Protein AF-A0A2G4T4Q0-F1 (afdb_monomer)

Structure (mmCIF, N/CA/C/O backbone):
data_AF-A0A2G4T4Q0-F1
#
_entry.id   AF-A0A2G4T4Q0-F1
#
loop_
_atom_site.group_PDB
_atom_site.id
_atom_site.type_symbol
_atom_site.label_atom_id
_atom_site.label_alt_id
_atom_site.label_comp_id
_atom_site.label_asym_id
_atom_site.label_entity_id
_atom_site.label_seq_id
_atom_site.pdbx_PDB_ins_code
_atom_site.Cartn_x
_atom_site.Cartn_y
_atom_site.Cartn_z
_atom_site.occupancy
_atom_site.B_iso_or_equiv
_atom_site.auth_seq_id
_atom_site.auth_comp_id
_atom_site.auth_asym_id
_atom_site.auth_atom_id
_atom_site.pdbx_PDB_model_num
ATOM 1 N N . MET A 1 1 ? 2.157 -15.792 12.900 1.00 54.94 1 MET A N 1
ATOM 2 C CA . MET A 1 1 ? 2.924 -14.547 12.703 1.00 54.94 1 MET A CA 1
ATOM 3 C C . MET A 1 1 ? 2.262 -13.519 13.591 1.00 54.94 1 MET A C 1
ATOM 5 O O . MET A 1 1 ? 1.052 -13.378 13.471 1.00 54.94 1 MET A O 1
ATOM 9 N N . ASP A 1 2 ? 2.994 -12.923 14.526 1.00 72.31 2 ASP A N 1
ATOM 10 C CA . ASP A 1 2 ? 2.446 -11.829 15.329 1.00 72.31 2 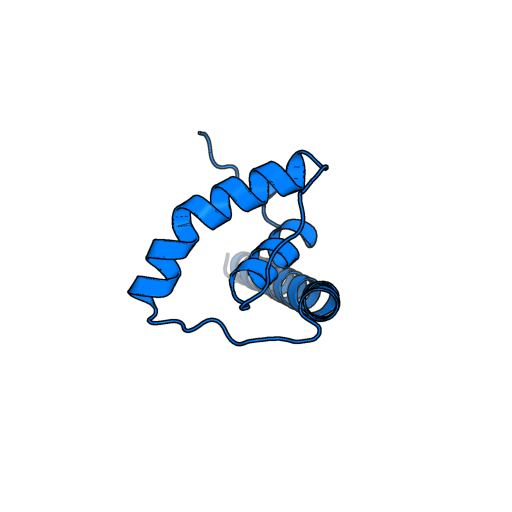ASP A CA 1
ATOM 11 C C . ASP A 1 2 ? 2.522 -10.555 14.480 1.00 72.31 2 ASP A C 1
ATOM 13 O O . ASP A 1 2 ? 3.587 -10.233 13.946 1.00 72.31 2 ASP A O 1
ATOM 17 N N . PHE A 1 3 ? 1.379 -9.926 14.215 1.00 75.56 3 PHE A N 1
A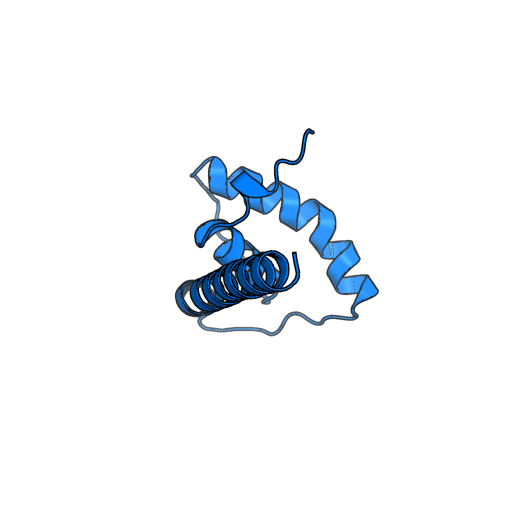TOM 18 C CA . PHE A 1 3 ? 1.299 -8.744 13.358 1.00 75.56 3 PHE A CA 1
ATOM 19 C C . PHE A 1 3 ? 1.365 -7.498 14.239 1.00 75.56 3 PHE A C 1
ATOM 21 O O . PHE A 1 3 ? 0.362 -7.107 14.835 1.00 75.56 3 PHE A O 1
ATOM 28 N N . ASP A 1 4 ? 2.535 -6.860 14.299 1.00 83.06 4 ASP A N 1
ATOM 29 C CA . ASP A 1 4 ? 2.678 -5.552 14.936 1.00 83.06 4 ASP A CA 1
ATOM 30 C C . ASP A 1 4 ? 2.459 -4.438 13.913 1.00 83.06 4 ASP A C 1
ATOM 32 O O . ASP A 1 4 ? 3.327 -4.131 13.097 1.00 83.06 4 ASP A O 1
ATOM 36 N N . ILE A 1 5 ? 1.295 -3.795 13.986 1.00 80.62 5 ILE A N 1
ATOM 37 C CA . ILE A 1 5 ? 0.921 -2.689 13.104 1.00 80.62 5 ILE A CA 1
ATOM 38 C C . ILE A 1 5 ? 1.922 -1.521 13.149 1.00 80.62 5 ILE A C 1
ATOM 40 O O . ILE A 1 5 ? 2.074 -0.824 12.145 1.00 80.62 5 ILE A O 1
ATOM 44 N N . GLN A 1 6 ? 2.636 -1.308 14.263 1.00 83.12 6 GLN A N 1
ATOM 45 C CA . GLN A 1 6 ? 3.604 -0.214 14.393 1.00 83.12 6 GLN A CA 1
ATOM 46 C C . GLN A 1 6 ? 4.775 -0.370 13.417 1.00 83.12 6 GLN A C 1
ATOM 48 O O . GLN A 1 6 ? 5.244 0.623 12.858 1.00 83.12 6 GLN A O 1
ATOM 53 N N . GLU A 1 7 ? 5.186 -1.606 13.116 1.00 86.38 7 GLU A N 1
ATOM 54 C CA . GLU A 1 7 ? 6.238 -1.874 12.129 1.00 86.38 7 GLU A CA 1
ATOM 55 C C . GLU A 1 7 ? 5.814 -1.513 10.694 1.00 86.38 7 GLU A C 1
ATOM 57 O O . GLU A 1 7 ? 6.665 -1.276 9.834 1.00 86.38 7 GLU A O 1
ATOM 62 N N . TYR A 1 8 ? 4.506 -1.420 10.426 1.00 86.38 8 TYR A N 1
ATOM 63 C CA . TYR A 1 8 ? 3.941 -1.168 9.097 1.00 86.38 8 TYR A CA 1
ATOM 64 C C . TYR A 1 8 ? 3.336 0.233 8.945 1.00 86.38 8 TYR A C 1
ATOM 66 O O . TYR A 1 8 ? 2.879 0.564 7.854 1.00 86.38 8 TYR A O 1
ATOM 74 N N . ILE A 1 9 ? 3.340 1.093 9.968 1.00 87.00 9 ILE A N 1
ATOM 75 C CA . ILE A 1 9 ? 2.904 2.497 9.845 1.00 87.00 9 ILE A CA 1
ATOM 76 C C . ILE A 1 9 ? 4.129 3.370 9.542 1.00 87.00 9 ILE A C 1
ATOM 78 O O . ILE A 1 9 ? 4.643 4.101 10.385 1.00 87.00 9 ILE A O 1
ATOM 82 N N . ASN A 1 10 ? 4.638 3.299 8.313 1.00 89.94 10 ASN A N 1
ATOM 83 C CA . ASN A 1 10 ? 5.737 4.152 7.866 1.00 89.94 10 ASN A CA 1
ATOM 84 C C . ASN A 1 10 ? 5.649 4.443 6.365 1.00 89.94 10 ASN A C 1
ATOM 86 O O . ASN A 1 10 ? 4.891 3.831 5.623 1.00 89.94 10 ASN A O 1
ATOM 90 N N . LYS A 1 11 ? 6.430 5.416 5.894 1.00 89.94 11 LYS A N 1
ATOM 91 C CA . LYS A 1 11 ? 6.369 5.848 4.490 1.00 89.94 11 LYS A CA 1
ATOM 92 C C . LYS A 1 11 ? 6.688 4.716 3.510 1.00 89.94 11 LYS A C 1
ATOM 94 O O . LYS A 1 11 ? 6.120 4.696 2.425 1.00 89.94 11 LYS A O 1
ATOM 99 N N . ASP A 1 12 ? 7.587 3.800 3.861 1.00 91.75 12 ASP A N 1
ATOM 100 C CA . ASP A 1 12 ? 8.038 2.754 2.943 1.00 91.75 12 ASP A CA 1
ATOM 101 C C . ASP A 1 12 ? 7.027 1.617 2.814 1.00 91.75 12 ASP A C 1
ATOM 103 O O . ASP A 1 12 ? 6.800 1.135 1.705 1.00 91.75 12 ASP A O 1
ATOM 107 N N . SER A 1 13 ? 6.339 1.250 3.895 1.00 91.81 13 SER A N 1
ATOM 108 C CA . SER A 1 13 ? 5.210 0.322 3.806 1.00 91.81 13 SER A CA 1
ATOM 109 C C . SER A 1 13 ? 4.072 0.910 2.963 1.00 91.81 13 SER A C 1
ATOM 111 O O . SER A 1 13 ? 3.565 0.231 2.073 1.00 91.81 13 SER A O 1
ATOM 113 N N . PHE A 1 14 ? 3.721 2.190 3.148 1.00 92.50 14 PHE A N 1
ATOM 114 C CA . PHE A 1 14 ? 2.672 2.840 2.352 1.00 92.50 14 PHE A CA 1
ATOM 115 C C . PHE A 1 14 ? 3.049 3.005 0.872 1.00 92.50 14 PHE A C 1
ATOM 117 O O . PHE A 1 14 ? 2.177 2.893 0.010 1.00 92.50 14 PHE A O 1
ATOM 124 N N . LYS A 1 15 ? 4.334 3.205 0.548 1.00 93.75 15 LYS A N 1
ATOM 125 C CA . LYS A 1 15 ? 4.822 3.131 -0.842 1.00 93.75 15 LYS A CA 1
ATOM 126 C C . LYS A 1 15 ? 4.572 1.752 -1.442 1.00 93.75 15 LYS A C 1
ATOM 128 O O . LYS A 1 15 ? 4.093 1.659 -2.568 1.00 93.75 15 LYS A O 1
ATOM 133 N N . GLU A 1 16 ? 4.892 0.687 -0.711 1.00 94.19 16 GLU A N 1
ATOM 134 C CA . GLU A 1 16 ? 4.681 -0.677 -1.196 1.00 94.19 16 GLU A CA 1
ATOM 135 C C . GLU A 1 16 ? 3.188 -0.982 -1.367 1.00 94.19 16 GLU A C 1
ATOM 137 O O . GLU A 1 16 ? 2.815 -1.534 -2.402 1.00 94.19 16 GLU A O 1
ATOM 142 N N . VAL A 1 17 ? 2.325 -0.532 -0.447 1.00 93.19 17 VAL A N 1
ATOM 143 C CA . VAL A 1 17 ? 0.859 -0.615 -0.602 1.00 93.19 17 VAL A CA 1
ATOM 144 C C . VAL A 1 17 ? 0.404 0.097 -1.876 1.00 93.19 17 VAL A C 1
ATOM 146 O O . VAL A 1 17 ? -0.319 -0.490 -2.679 1.00 93.19 17 VAL A O 1
ATOM 149 N N . TRP A 1 18 ? 0.863 1.326 -2.123 1.00 93.12 18 TRP A N 1
ATOM 150 C CA . TRP A 1 18 ? 0.530 2.038 -3.359 1.00 93.12 18 TRP A CA 1
ATOM 151 C C . TRP A 1 18 ? 0.961 1.252 -4.604 1.00 93.12 18 TRP A C 1
ATOM 153 O O . TRP A 1 18 ? 0.175 1.063 -5.529 1.00 93.12 18 TRP A O 1
ATOM 163 N N . LEU A 1 19 ? 2.183 0.712 -4.602 1.00 94.12 19 LEU A N 1
ATOM 164 C CA . LEU A 1 19 ? 2.711 -0.069 -5.721 1.00 94.12 19 LEU A CA 1
ATOM 165 C C . LEU A 1 19 ? 1.964 -1.387 -5.974 1.00 94.12 19 LEU A C 1
ATOM 167 O O . LEU A 1 19 ? 2.058 -1.897 -7.084 1.00 94.12 19 LEU A O 1
ATOM 171 N N . SER A 1 20 ? 1.256 -1.965 -4.994 1.00 93.25 20 SER A N 1
ATOM 172 C CA . SER A 1 20 ? 0.388 -3.141 -5.242 1.00 93.25 20 SER A CA 1
ATOM 173 C C . SER A 1 20 ? -0.922 -2.779 -5.918 1.00 93.25 20 SER A C 1
ATOM 175 O O . SER A 1 20 ? -1.527 -3.640 -6.554 1.00 93.25 20 SER A O 1
ATOM 177 N N . LEU A 1 21 ? -1.379 -1.541 -5.729 1.00 93.19 21 LEU A N 1
ATOM 178 C CA . LEU A 1 21 ? -2.674 -1.079 -6.213 1.00 93.19 21 LEU A CA 1
ATOM 179 C C . LEU A 1 21 ? -2.608 -0.577 -7.655 1.00 93.19 21 LEU A C 1
ATOM 181 O O . LEU A 1 21 ? -3.638 -0.397 -8.281 1.00 93.19 21 LEU A O 1
ATOM 185 N N . VAL A 1 22 ? -1.422 -0.397 -8.224 1.00 92.88 22 VAL A N 1
ATOM 186 C CA . VAL A 1 22 ? -1.258 -0.057 -9.641 1.00 92.88 22 VAL A CA 1
ATOM 187 C C . VAL A 1 22 ? -0.796 -1.277 -10.431 1.00 92.88 22 VAL A C 1
ATOM 189 O O . VAL A 1 22 ? -0.177 -2.191 -9.881 1.00 92.88 22 VAL A O 1
ATOM 192 N N . ASP A 1 23 ? -1.112 -1.311 -11.724 1.00 90.19 23 ASP A N 1
ATOM 193 C CA . ASP A 1 23 ? -0.634 -2.352 -12.631 1.00 90.19 23 ASP A CA 1
ATOM 194 C C . ASP A 1 23 ? 0.845 -2.099 -12.942 1.00 90.19 23 ASP A C 1
ATOM 196 O O . ASP A 1 23 ? 1.219 -1.387 -13.874 1.00 90.19 23 ASP A O 1
ATOM 200 N N . TYR A 1 24 ? 1.693 -2.590 -12.041 1.00 88.44 24 TYR A N 1
ATOM 201 C CA . TYR A 1 24 ? 3.122 -2.341 -12.031 1.00 88.44 24 TYR A CA 1
ATOM 202 C C . TYR A 1 24 ? 3.886 -3.619 -11.689 1.00 88.44 24 TYR A C 1
ATOM 204 O O . TYR A 1 24 ? 3.720 -4.219 -10.623 1.00 88.44 24 TYR A O 1
ATOM 212 N N . SER A 1 25 ? 4.800 -4.003 -12.579 1.00 84.50 25 SER A N 1
ATOM 213 C CA . SER A 1 25 ? 5.716 -5.114 -12.336 1.00 84.50 25 SER A CA 1
ATOM 214 C C . SER A 1 25 ? 6.834 -4.683 -11.388 1.00 84.50 25 SER A C 1
ATOM 216 O O . SER A 1 25 ? 7.810 -4.036 -11.781 1.00 84.50 25 SER A O 1
ATOM 218 N N . ARG A 1 26 ? 6.708 -5.058 -10.113 1.00 82.19 26 ARG A N 1
ATOM 219 C CA . ARG A 1 26 ? 7.720 -4.776 -9.091 1.00 82.19 26 ARG A CA 1
ATOM 220 C C . ARG A 1 26 ? 9.024 -5.528 -9.385 1.00 82.19 26 ARG A C 1
ATOM 222 O O . ARG A 1 26 ? 9.035 -6.741 -9.568 1.00 82.19 26 ARG A O 1
ATOM 229 N N . GLY A 1 27 ? 10.150 -4.818 -9.325 1.00 84.19 27 GLY A N 1
ATOM 230 C CA . GLY A 1 27 ? 11.477 -5.442 -9.305 1.00 84.19 27 GLY A CA 1
ATOM 231 C C . GLY A 1 27 ? 11.750 -6.218 -8.007 1.00 84.19 27 GLY A C 1
ATOM 232 O O . GLY A 1 27 ? 11.032 -6.077 -7.013 1.00 84.19 27 GLY A O 1
ATOM 233 N N . ARG A 1 28 ? 12.828 -7.014 -7.985 1.00 85.75 28 ARG A N 1
ATOM 234 C CA . ARG A 1 28 ? 13.242 -7.799 -6.807 1.00 85.75 28 ARG A CA 1
ATOM 235 C C . ARG A 1 28 ? 13.630 -6.884 -5.636 1.00 85.75 28 ARG A C 1
ATOM 237 O O . ARG A 1 28 ? 14.548 -6.075 -5.760 1.00 85.75 28 ARG A O 1
ATOM 244 N N . ALA A 1 29 ? 12.973 -7.055 -4.489 1.00 88.62 29 ALA A N 1
ATOM 245 C CA . ALA A 1 29 ? 13.361 -6.389 -3.248 1.00 88.62 29 ALA A CA 1
ATOM 246 C C . ALA A 1 29 ? 14.634 -7.020 -2.665 1.00 88.62 29 ALA A C 1
ATOM 248 O O . ALA A 1 29 ? 14.791 -8.239 -2.683 1.00 88.62 29 ALA A O 1
ATOM 249 N N . ARG A 1 30 ? 15.538 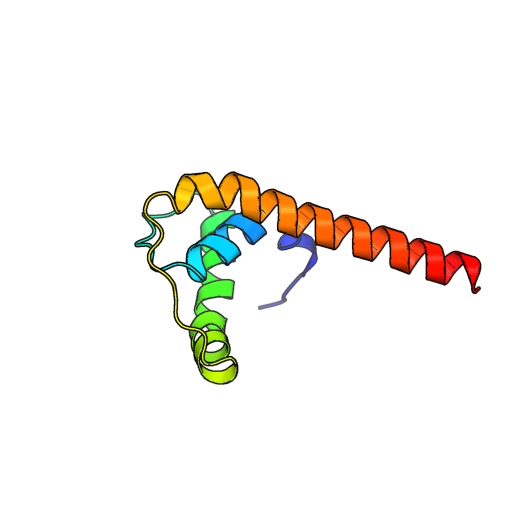-6.181 -2.146 1.00 87.44 3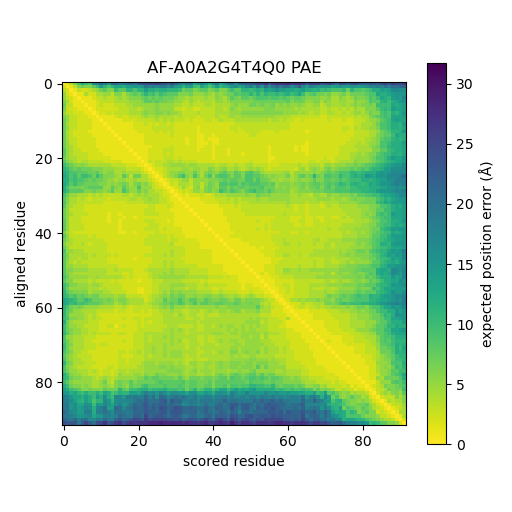0 ARG A N 1
ATOM 250 C CA . ARG A 1 30 ? 16.759 -6.620 -1.441 1.00 87.44 30 ARG A CA 1
ATOM 251 C C . ARG A 1 30 ? 16.714 -6.337 0.058 1.00 87.44 30 ARG A C 1
ATOM 253 O O . ARG A 1 30 ? 17.347 -7.045 0.829 1.00 87.44 30 ARG A O 1
ATOM 260 N N . ALA A 1 31 ? 15.982 -5.305 0.466 1.00 92.19 31 ALA A N 1
ATOM 261 C CA . ALA A 1 31 ? 15.881 -4.915 1.863 1.00 92.19 31 ALA A CA 1
ATOM 262 C C . ALA A 1 31 ? 14.856 -5.797 2.595 1.00 92.19 31 ALA A C 1
ATOM 264 O O . ALA A 1 31 ? 13.739 -5.998 2.109 1.00 92.19 31 ALA A O 1
ATOM 265 N N . GLN A 1 32 ? 15.237 -6.328 3.760 1.00 91.31 32 GLN A N 1
ATOM 266 C CA . GLN A 1 32 ? 14.440 -7.313 4.499 1.00 91.31 32 GLN A CA 1
ATOM 267 C C . GLN A 1 32 ? 13.071 -6.772 4.934 1.00 91.31 32 GLN A C 1
ATOM 269 O O . GLN A 1 32 ? 12.083 -7.504 4.908 1.00 91.31 32 GLN A O 1
ATOM 274 N N . ASN A 1 33 ? 13.000 -5.492 5.300 1.00 90.62 33 ASN A N 1
ATOM 275 C CA . ASN A 1 33 ? 11.754 -4.800 5.632 1.00 90.62 33 ASN A CA 1
ATOM 276 C C . ASN A 1 33 ? 10.795 -4.755 4.432 1.00 90.62 33 ASN A C 1
ATOM 278 O O . ASN A 1 33 ? 9.639 -5.133 4.567 1.00 90.62 33 ASN A O 1
ATOM 282 N N . ILE A 1 34 ? 11.285 -4.405 3.239 1.00 92.38 34 ILE A N 1
ATOM 283 C CA . ILE A 1 34 ? 10.475 -4.384 2.012 1.00 92.38 34 ILE A CA 1
ATOM 284 C C . ILE A 1 34 ? 9.956 -5.783 1.667 1.00 92.38 34 ILE A C 1
ATOM 286 O O . ILE A 1 34 ? 8.802 -5.932 1.273 1.00 92.38 34 ILE A O 1
ATOM 290 N N . ILE A 1 35 ? 10.782 -6.818 1.849 1.00 93.44 35 ILE A N 1
ATOM 291 C CA . ILE A 1 35 ? 10.361 -8.213 1.654 1.00 93.44 35 ILE A CA 1
ATOM 292 C C . ILE A 1 35 ? 9.210 -8.564 2.607 1.00 93.44 35 ILE A C 1
ATOM 294 O O . ILE A 1 35 ? 8.212 -9.133 2.169 1.00 93.44 35 ILE A O 1
ATOM 298 N N . ARG A 1 36 ? 9.315 -8.186 3.889 1.00 92.75 36 ARG A N 1
ATOM 299 C CA . ARG A 1 36 ? 8.252 -8.409 4.883 1.00 92.75 36 ARG A CA 1
ATOM 300 C C . ARG A 1 36 ? 6.969 -7.658 4.528 1.00 92.75 36 ARG A C 1
ATOM 302 O O . ARG A 1 36 ? 5.901 -8.259 4.554 1.00 92.75 36 ARG A O 1
ATOM 309 N N . TYR A 1 37 ? 7.068 -6.386 4.140 1.00 92.88 37 TYR A N 1
ATOM 310 C CA . TYR A 1 37 ? 5.908 -5.591 3.728 1.00 92.88 37 TYR A CA 1
ATOM 311 C C . TYR A 1 37 ? 5.183 -6.231 2.547 1.00 92.88 37 TYR A C 1
ATOM 313 O O . TYR A 1 37 ? 3.968 -6.399 2.591 1.00 92.88 37 TYR A O 1
ATOM 321 N N . ARG A 1 38 ? 5.929 -6.646 1.517 1.00 93.12 38 ARG A N 1
ATOM 322 C CA . ARG A 1 38 ? 5.353 -7.313 0.346 1.00 93.12 38 ARG A CA 1
ATOM 323 C C . ARG A 1 38 ? 4.690 -8.632 0.699 1.00 93.12 38 ARG A C 1
ATOM 325 O O . ARG A 1 38 ? 3.598 -8.867 0.216 1.00 93.12 38 ARG A O 1
ATOM 332 N N . ALA A 1 39 ? 5.285 -9.439 1.576 1.00 92.94 39 ALA A N 1
ATOM 333 C CA . ALA A 1 39 ? 4.682 -10.702 1.996 1.00 92.94 39 ALA A CA 1
ATOM 334 C C . ALA A 1 39 ? 3.296 -10.500 2.632 1.00 92.94 39 ALA A C 1
ATOM 336 O O . ALA A 1 39 ? 2.353 -11.200 2.275 1.00 92.94 39 ALA A O 1
ATOM 337 N N . VAL A 1 40 ? 3.161 -9.512 3.523 1.00 92.62 40 VAL A N 1
ATOM 338 C CA . VAL A 1 40 ? 1.868 -9.180 4.143 1.00 92.62 40 VAL A CA 1
ATOM 339 C C . VAL A 1 40 ? 0.892 -8.616 3.112 1.00 92.62 40 VAL A C 1
ATOM 341 O O . VAL A 1 40 ? -0.263 -9.019 3.078 1.00 92.62 40 VAL A O 1
ATOM 344 N N . ILE A 1 41 ? 1.339 -7.704 2.248 1.00 93.06 41 ILE A N 1
ATOM 345 C CA . ILE A 1 41 ? 0.481 -7.126 1.207 1.00 93.06 41 ILE A CA 1
ATOM 346 C C . ILE A 1 41 ? -0.030 -8.215 0.266 1.00 93.06 41 ILE A C 1
ATOM 348 O O . ILE A 1 41 ? -1.231 -8.317 0.047 1.00 93.06 41 ILE A O 1
ATOM 352 N N . ASP A 1 42 ? 0.867 -9.039 -0.270 1.00 93.25 42 ASP A N 1
ATOM 353 C CA . ASP A 1 42 ? 0.545 -10.059 -1.263 1.00 93.25 42 ASP A CA 1
ATOM 354 C C . ASP A 1 42 ? -0.371 -11.147 -0.667 1.00 93.25 42 ASP A C 1
ATOM 356 O O . ASP A 1 42 ? -1.193 -11.703 -1.392 1.00 93.25 42 ASP A O 1
ATOM 360 N N . GLN A 1 43 ? -0.305 -11.384 0.652 1.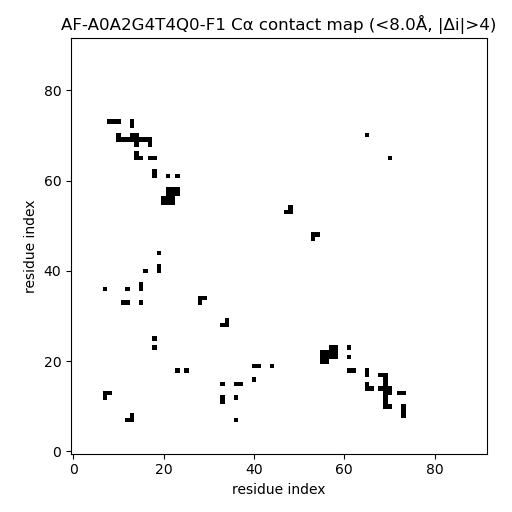00 94.50 43 GLN A N 1
ATOM 361 C CA . GLN A 1 43 ? -1.234 -12.260 1.372 1.00 94.50 43 GLN A CA 1
ATOM 362 C C . GLN A 1 43 ? -2.690 -11.771 1.296 1.00 94.50 43 GLN A C 1
ATOM 364 O O . GLN A 1 43 ? -3.589 -12.596 1.165 1.00 94.50 43 GLN A O 1
ATOM 369 N N . TYR A 1 44 ? -2.934 -10.458 1.376 1.00 92.94 44 TYR A N 1
ATOM 370 C CA . TYR A 1 44 ? -4.290 -9.887 1.443 1.00 92.94 44 TYR A CA 1
ATOM 371 C C . TYR A 1 44 ? -4.734 -9.169 0.162 1.00 92.94 44 TYR A C 1
ATOM 373 O O . TYR A 1 44 ? -5.903 -8.807 0.025 1.00 92.94 44 TYR A O 1
ATOM 381 N N . LEU A 1 45 ? -3.822 -8.946 -0.787 1.00 94.50 45 LEU A N 1
ATOM 382 C CA . LEU A 1 45 ? -4.088 -8.165 -1.994 1.00 94.50 45 LEU A CA 1
ATOM 383 C C . LEU A 1 45 ? -5.198 -8.789 -2.844 1.00 94.50 45 LEU A C 1
ATOM 385 O O . LEU A 1 45 ? -6.082 -8.071 -3.298 1.00 94.50 45 LEU A O 1
ATOM 389 N N . GLY A 1 46 ? -5.169 -10.108 -3.056 1.00 95.19 46 GLY A N 1
ATOM 390 C CA . GLY A 1 46 ? -6.167 -10.799 -3.882 1.00 95.19 46 GLY A CA 1
ATOM 391 C C . GLY A 1 46 ? -7.589 -10.639 -3.341 1.00 95.19 46 GLY A C 1
ATOM 392 O O . GLY A 1 46 ? -8.498 -10.252 -4.081 1.00 95.19 46 GLY A O 1
ATOM 393 N N . ASP A 1 47 ? -7.756 -10.855 -2.037 1.00 96.56 47 ASP A N 1
ATOM 394 C CA . ASP A 1 47 ? -9.038 -10.694 -1.352 1.00 96.56 47 ASP A CA 1
ATOM 395 C C . ASP A 1 47 ? -9.508 -9.243 -1.410 1.00 96.56 47 ASP A C 1
ATOM 397 O O . ASP A 1 47 ? -10.657 -8.978 -1.758 1.00 96.56 47 ASP A O 1
ATOM 401 N N . TYR A 1 48 ? -8.608 -8.289 -1.154 1.00 95.50 48 TYR A N 1
ATOM 402 C CA . TYR A 1 48 ? -8.920 -6.867 -1.251 1.00 95.50 48 TYR A CA 1
ATOM 403 C C . TYR A 1 48 ? -9.431 -6.488 -2.645 1.00 95.50 48 TYR A C 1
ATOM 405 O O . TYR A 1 48 ? -10.494 -5.874 -2.756 1.00 95.50 48 TYR A O 1
ATOM 413 N N . LEU A 1 49 ? -8.711 -6.872 -3.706 1.00 95.75 49 LEU A N 1
ATOM 414 C CA . LEU A 1 49 ? -9.093 -6.571 -5.090 1.00 95.75 49 LEU A CA 1
ATOM 415 C C . LEU A 1 49 ? -10.459 -7.176 -5.436 1.00 95.75 49 LEU A C 1
ATOM 417 O O . LEU A 1 49 ? -11.273 -6.526 -6.088 1.00 95.75 49 LEU A O 1
ATOM 421 N N . THR A 1 50 ? -10.726 -8.389 -4.954 1.00 96.81 50 THR A N 1
ATOM 422 C CA . THR A 1 50 ? -11.990 -9.096 -5.189 1.00 96.81 50 THR A CA 1
ATOM 423 C C . THR A 1 50 ? -13.152 -8.430 -4.452 1.00 96.81 50 THR A C 1
ATOM 425 O O . THR A 1 50 ? -14.150 -8.073 -5.073 1.00 96.81 50 THR A O 1
ATOM 428 N N . ILE A 1 51 ? -13.013 -8.202 -3.142 1.00 97.50 51 ILE A N 1
ATOM 429 C CA . ILE A 1 51 ? -14.059 -7.620 -2.283 1.00 97.50 51 ILE A CA 1
ATOM 430 C C . ILE A 1 51 ? -14.435 -6.214 -2.751 1.00 97.50 51 ILE A C 1
ATOM 432 O O . ILE A 1 51 ? -15.605 -5.842 -2.749 1.00 97.50 51 ILE A O 1
ATOM 436 N N . THR A 1 52 ? -13.443 -5.427 -3.160 1.00 96.50 52 THR A N 1
ATOM 437 C CA . THR A 1 52 ? -13.658 -4.044 -3.601 1.00 96.50 52 THR A CA 1
ATOM 438 C C . THR A 1 52 ? -13.981 -3.924 -5.088 1.00 96.50 52 THR A C 1
ATOM 440 O O . THR A 1 52 ? -14.289 -2.826 -5.546 1.00 96.50 52 THR A O 1
ATOM 443 N N . SER A 1 53 ? -13.910 -5.025 -5.850 1.00 95.94 53 SER A N 1
ATOM 444 C CA . SER A 1 53 ? -13.948 -5.007 -7.321 1.00 95.94 53 SER A CA 1
ATOM 445 C C . SER A 1 53 ? -12.954 -4.005 -7.925 1.00 95.94 53 SER A C 1
ATOM 447 O O . SER A 1 53 ? -13.210 -3.388 -8.961 1.00 95.94 53 SER A O 1
ATOM 449 N N . TYR A 1 54 ? -11.817 -3.806 -7.255 1.00 95.69 54 TYR A N 1
ATOM 450 C CA . TYR A 1 54 ? -10.846 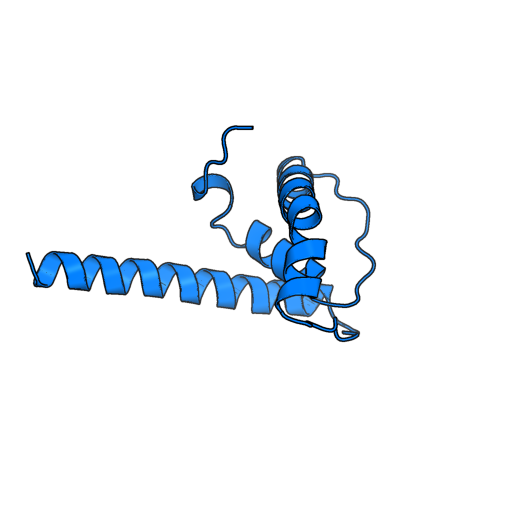-2.797 -7.641 1.00 95.69 54 TYR A CA 1
ATOM 451 C C . TYR A 1 54 ? -10.015 -3.277 -8.830 1.00 95.69 54 TYR A C 1
ATOM 453 O O . TYR A 1 54 ? -9.326 -4.299 -8.774 1.00 95.69 54 TYR A O 1
ATOM 461 N N . GLN A 1 55 ? -10.047 -2.499 -9.909 1.00 94.19 55 GLN A N 1
ATOM 462 C CA . GLN A 1 55 ? -9.212 -2.718 -11.081 1.00 94.19 55 GLN A CA 1
ATOM 463 C C . GLN A 1 55 ? -7.948 -1.877 -10.976 1.00 94.19 55 GLN A C 1
ATOM 465 O O . GLN A 1 55 ? -8.010 -0.657 -10.826 1.00 94.19 55 GLN A O 1
ATOM 470 N N . ARG A 1 56 ? -6.794 -2.537 -11.075 1.00 94.00 56 ARG A N 1
ATOM 471 C CA . ARG A 1 56 ? -5.497 -1.865 -10.998 1.00 94.00 56 ARG A CA 1
ATOM 472 C C . ARG A 1 56 ? -5.279 -1.012 -12.250 1.00 94.00 56 ARG A C 1
ATOM 474 O O . ARG A 1 56 ? -5.248 -1.569 -13.347 1.00 94.00 56 ARG A O 1
ATOM 481 N N . PRO A 1 57 ? -5.126 0.316 -12.122 1.00 92.38 57 PRO A N 1
ATOM 482 C CA . PRO A 1 57 ? -4.850 1.165 -13.266 1.00 92.38 57 PRO A CA 1
ATOM 483 C C . PRO A 1 57 ? -3.394 1.007 -13.709 1.00 92.38 57 PRO A C 1
ATOM 485 O O . PRO A 1 57 ? -2.487 0.895 -12.880 1.00 92.38 57 PRO A O 1
ATOM 488 N N . ASN A 1 58 ? -3.160 1.073 -15.018 1.00 89.06 58 ASN A N 1
ATOM 489 C CA . ASN A 1 58 ? -1.811 1.184 -15.559 1.00 89.06 58 ASN A CA 1
ATOM 490 C C . ASN A 1 58 ? -1.256 2.588 -15.283 1.00 89.06 58 ASN A C 1
ATOM 492 O O . ASN A 1 58 ? -1.877 3.592 -15.638 1.00 89.06 58 ASN A O 1
ATOM 496 N N . PHE A 1 59 ? -0.085 2.658 -14.649 1.00 85.56 59 PHE A N 1
ATOM 497 C CA . PHE A 1 59 ? 0.538 3.916 -14.254 1.00 85.56 59 PHE A CA 1
ATOM 498 C C . PHE A 1 59 ? 1.992 3.971 -14.733 1.00 85.56 59 PHE A C 1
ATOM 500 O O . PHE A 1 59 ? 2.886 3.377 -14.131 1.00 85.56 59 PHE A O 1
ATOM 507 N N . VAL A 1 60 ? 2.241 4.740 -15.799 1.00 83.56 60 VAL A N 1
ATOM 508 C CA . VAL A 1 60 ? 3.560 4.849 -16.462 1.00 83.56 60 VAL A CA 1
ATOM 509 C C . VAL A 1 60 ? 4.673 5.236 -15.479 1.00 83.56 60 VAL A C 1
ATOM 511 O O . VAL A 1 60 ? 5.787 4.728 -15.558 1.00 83.56 60 VAL A O 1
ATOM 514 N N . TYR A 1 61 ? 4.359 6.089 -14.501 1.00 88.81 61 TYR A N 1
ATOM 515 C CA . TYR A 1 61 ? 5.307 6.575 -13.496 1.00 88.81 61 TYR A CA 1
ATOM 516 C C . TYR A 1 61 ? 5.031 6.002 -12.099 1.00 88.81 61 TYR A C 1
ATOM 518 O O . TYR A 1 61 ? 5.159 6.711 -11.099 1.00 88.81 61 TYR A O 1
ATOM 526 N N . ALA A 1 62 ? 4.644 4.723 -12.013 1.00 89.56 62 ALA A N 1
ATOM 527 C CA . ALA A 1 62 ? 4.264 4.050 -10.767 1.00 89.56 62 ALA A CA 1
ATOM 528 C C . ALA A 1 62 ? 5.274 4.269 -9.626 1.00 89.56 62 ALA A C 1
ATOM 530 O O . ALA A 1 62 ? 4.888 4.718 -8.548 1.00 89.56 62 ALA A O 1
ATOM 531 N N . GLN A 1 63 ? 6.573 4.055 -9.870 1.00 88.62 63 GLN A N 1
ATOM 532 C CA . GLN A 1 63 ? 7.616 4.263 -8.854 1.00 88.62 63 GLN A CA 1
ATOM 533 C C . GLN A 1 63 ? 7.671 5.708 -8.341 1.00 88.62 63 GLN A C 1
ATOM 535 O O . GLN A 1 63 ? 7.700 5.932 -7.132 1.00 88.62 63 GLN A O 1
ATOM 540 N N . GLN A 1 64 ? 7.660 6.690 -9.248 1.00 89.44 64 GLN A N 1
ATOM 541 C CA . GLN A 1 64 ? 7.730 8.103 -8.877 1.00 89.44 64 GLN A CA 1
ATOM 542 C C . GLN A 1 64 ? 6.470 8.534 -8.120 1.00 89.44 64 GLN A C 1
ATOM 544 O O . GLN A 1 64 ? 6.559 9.227 -7.107 1.00 89.44 64 GLN A O 1
ATOM 549 N N . SER A 1 65 ? 5.303 8.070 -8.574 1.00 89.62 65 SER A N 1
ATOM 550 C CA . SER A 1 65 ? 4.030 8.330 -7.903 1.00 89.62 65 SER A CA 1
ATOM 551 C C . SER A 1 65 ? 3.996 7.738 -6.498 1.00 89.62 65 SER A C 1
ATOM 553 O O . SER A 1 65 ? 3.550 8.412 -5.579 1.00 89.62 65 SER A O 1
ATOM 555 N N . ALA A 1 66 ? 4.562 6.543 -6.289 1.00 90.62 66 ALA A N 1
ATOM 556 C CA . ALA A 1 66 ? 4.593 5.894 -4.984 1.00 90.62 66 ALA A CA 1
ATOM 557 C C . ALA A 1 66 ? 5.307 6.738 -3.930 1.00 90.62 66 ALA A C 1
ATOM 559 O O . ALA A 1 66 ? 4.860 6.793 -2.788 1.00 90.62 66 ALA A O 1
ATOM 560 N N . ILE A 1 67 ? 6.386 7.434 -4.303 1.00 89.75 67 ILE A N 1
ATOM 561 C CA . ILE A 1 67 ? 7.123 8.309 -3.383 1.00 89.75 67 ILE A CA 1
ATOM 562 C C . ILE A 1 67 ? 6.203 9.409 -2.844 1.00 89.75 67 ILE A C 1
ATOM 564 O O . ILE A 1 67 ? 6.156 9.645 -1.633 1.00 89.75 67 ILE A O 1
ATOM 568 N N . THR A 1 68 ? 5.458 10.062 -3.735 1.00 90.56 68 THR A N 1
ATOM 569 C CA . THR A 1 68 ? 4.558 11.162 -3.383 1.00 90.56 68 THR A CA 1
ATOM 570 C C . THR A 1 68 ? 3.286 10.655 -2.707 1.00 90.56 68 THR A C 1
ATOM 572 O O . THR A 1 68 ? 2.950 11.124 -1.621 1.00 90.56 68 THR A O 1
ATOM 575 N N . GLU A 1 69 ? 2.603 9.676 -3.296 1.00 89.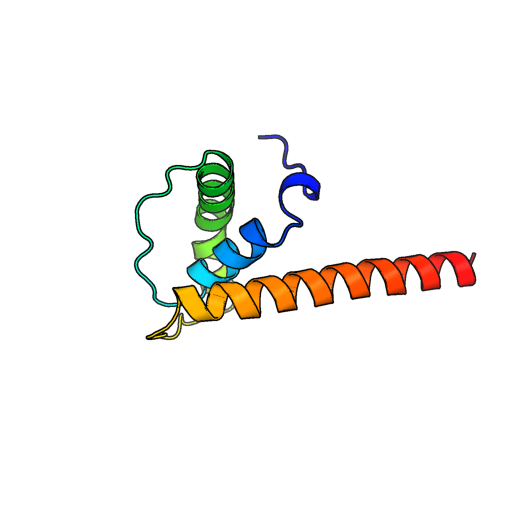50 69 GLU A N 1
ATOM 576 C CA . GLU A 1 69 ? 1.330 9.149 -2.798 1.00 89.50 69 GLU A CA 1
ATOM 577 C C . GLU A 1 69 ? 1.500 8.363 -1.498 1.00 89.50 69 GLU A C 1
ATOM 579 O O . GLU A 1 69 ? 0.772 8.608 -0.540 1.00 89.50 69 GLU A O 1
ATOM 584 N N . GLY A 1 70 ? 2.530 7.521 -1.381 1.00 88.88 70 GLY A N 1
ATOM 585 C CA . GLY A 1 70 ? 2.847 6.835 -0.125 1.00 88.88 70 GLY A CA 1
ATOM 586 C C . GLY A 1 70 ? 3.119 7.817 1.020 1.00 88.88 70 GLY A C 1
ATOM 587 O O . GLY A 1 70 ? 2.672 7.606 2.147 1.00 88.88 70 GLY A O 1
ATOM 588 N N . THR A 1 71 ? 3.776 8.947 0.727 1.00 90.00 71 THR A N 1
ATOM 589 C CA . THR A 1 71 ? 3.980 10.018 1.716 1.00 90.00 71 THR A CA 1
ATOM 590 C C . THR A 1 71 ? 2.664 10.696 2.092 1.00 90.00 71 THR A C 1
ATOM 592 O O . THR A 1 71 ? 2.416 10.894 3.280 1.00 90.00 71 THR A O 1
ATOM 595 N N . LYS A 1 72 ? 1.802 11.020 1.120 1.00 90.50 72 LYS A N 1
ATOM 596 C CA . LYS A 1 72 ? 0.483 11.619 1.384 1.00 90.50 72 LYS A CA 1
ATOM 597 C C . LYS A 1 72 ? -0.388 10.713 2.250 1.00 90.50 72 LYS A C 1
ATOM 599 O O . LYS A 1 72 ? -0.971 11.197 3.216 1.00 90.50 72 LYS A O 1
ATOM 604 N N . ILE A 1 73 ? -0.438 9.415 1.941 1.00 88.31 73 ILE A N 1
ATOM 605 C CA . ILE A 1 73 ? -1.205 8.421 2.703 1.00 88.31 73 ILE A CA 1
ATOM 606 C C . ILE A 1 73 ? -0.693 8.359 4.145 1.00 88.31 73 ILE A C 1
ATOM 608 O O . ILE A 1 73 ? -1.484 8.494 5.078 1.00 88.31 73 ILE A O 1
ATOM 612 N N . TYR A 1 74 ? 0.626 8.242 4.334 1.00 89.62 74 TYR A N 1
ATOM 613 C CA . TYR A 1 74 ? 1.235 8.257 5.665 1.00 89.62 74 TYR A CA 1
ATOM 614 C C . TYR A 1 74 ? 0.887 9.533 6.442 1.00 89.62 74 TYR A C 1
ATOM 616 O O . TYR A 1 74 ? 0.460 9.465 7.593 1.00 89.62 74 TYR A O 1
ATOM 624 N N . THR A 1 75 ? 1.038 10.705 5.819 1.00 89.69 75 THR A N 1
ATOM 625 C CA . THR A 1 75 ? 0.740 11.993 6.456 1.00 89.69 75 THR A CA 1
ATOM 626 C C . THR A 1 75 ? -0.735 12.104 6.828 1.00 89.69 75 THR A C 1
ATOM 628 O O . THR A 1 75 ? -1.050 12.516 7.941 1.00 89.69 75 THR A O 1
ATOM 631 N N . ALA A 1 76 ? -1.646 11.706 5.940 1.00 88.81 76 ALA A N 1
ATOM 632 C CA . ALA A 1 76 ? -3.075 11.703 6.225 1.00 88.81 76 ALA A CA 1
ATOM 633 C C . ALA A 1 76 ? -3.416 10.758 7.386 1.00 88.81 76 ALA A C 1
ATOM 635 O O . ALA A 1 76 ? -4.195 11.131 8.264 1.00 88.81 76 ALA A O 1
ATOM 636 N N . TYR A 1 77 ? -2.811 9.567 7.430 1.00 86.94 77 TYR A N 1
ATOM 637 C CA . TYR A 1 77 ? -2.974 8.628 8.536 1.00 86.94 77 TYR A CA 1
ATOM 638 C C . TYR A 1 77 ? -2.474 9.228 9.857 1.00 86.94 77 TYR A C 1
ATOM 640 O O . TYR A 1 77 ? -3.237 9.317 10.818 1.00 86.94 77 TYR A O 1
ATOM 648 N N . ALA A 1 78 ? -1.230 9.711 9.890 1.00 86.75 78 ALA A N 1
ATOM 649 C CA . ALA A 1 78 ? -0.619 10.291 11.084 1.00 86.75 78 ALA A CA 1
ATOM 650 C C . ALA A 1 78 ? -1.415 11.497 11.607 1.00 86.75 78 ALA A C 1
ATOM 652 O O . ALA A 1 78 ? -1.688 11.590 12.805 1.00 86.75 78 ALA A O 1
ATOM 653 N N . ASN A 1 79 ? -1.867 12.376 10.708 1.00 88.25 79 ASN A N 1
ATOM 654 C CA . ASN A 1 79 ? -2.704 13.520 11.063 1.00 88.25 79 ASN A CA 1
ATOM 655 C C . ASN A 1 79 ? -4.051 13.075 11.641 1.00 88.25 79 ASN A C 1
ATOM 657 O O . ASN A 1 79 ? -4.492 13.629 12.643 1.00 88.25 79 ASN A O 1
ATOM 661 N N . ASN A 1 80 ? -4.699 12.065 11.051 1.00 85.56 80 ASN A N 1
ATOM 662 C CA . ASN A 1 80 ? -5.962 11.538 11.569 1.00 85.56 80 ASN A CA 1
ATOM 663 C C . ASN A 1 80 ? -5.799 10.907 12.953 1.00 85.56 80 ASN A C 1
ATOM 665 O O . ASN A 1 80 ? -6.631 11.156 13.825 1.00 85.56 80 ASN A O 1
ATOM 669 N N . VAL A 1 81 ? -4.733 10.132 13.175 1.00 83.88 81 VAL A N 1
ATOM 670 C CA . VAL A 1 81 ? -4.417 9.567 14.494 1.00 83.88 81 VAL A CA 1
ATOM 671 C C . VAL A 1 81 ? -4.197 10.690 15.505 1.00 83.88 81 VAL A C 1
ATOM 673 O O . VAL A 1 81 ? -4.830 10.687 16.556 1.00 83.88 81 VAL A O 1
ATOM 676 N N . HIS A 1 82 ? -3.385 11.695 15.168 1.00 83.00 82 HIS A N 1
ATOM 677 C CA . HIS A 1 82 ? -3.107 12.823 16.055 1.00 83.00 82 HIS A CA 1
ATOM 678 C C . HIS A 1 82 ? 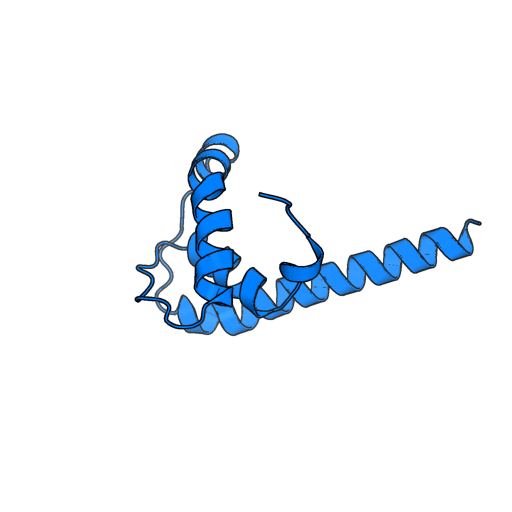-4.366 13.641 16.386 1.00 83.00 82 HIS A C 1
ATOM 680 O O . HIS A 1 82 ? -4.629 13.937 17.551 1.00 83.00 82 HIS A O 1
ATOM 686 N N . LEU A 1 83 ? -5.185 13.964 15.379 1.00 83.62 83 LEU A N 1
ATOM 687 C CA . LEU A 1 83 ? -6.430 14.713 15.557 1.00 83.62 83 LEU A CA 1
ATOM 688 C C . LEU A 1 83 ? -7.445 13.938 16.395 1.00 83.62 83 LEU A C 1
ATOM 690 O O . LEU A 1 83 ? -8.033 14.510 17.310 1.00 83.62 83 LEU A O 1
ATOM 694 N N . ARG A 1 84 ? -7.647 12.645 16.117 1.00 77.75 84 ARG A N 1
ATOM 695 C CA . ARG A 1 84 ? -8.590 11.810 16.875 1.00 77.75 84 ARG A CA 1
ATOM 696 C C . ARG A 1 84 ? -8.108 11.556 18.299 1.00 77.75 84 ARG A C 1
ATOM 698 O O . ARG A 1 84 ? -8.927 11.582 19.211 1.00 77.75 84 ARG A O 1
ATOM 705 N N . PHE A 1 85 ? -6.803 11.396 18.510 1.00 65.56 85 PHE A N 1
ATOM 706 C CA . PHE A 1 85 ? -6.222 11.292 19.848 1.00 65.56 85 PHE A CA 1
ATOM 707 C C . PHE A 1 85 ? -6.406 12.594 20.639 1.00 65.56 85 PHE A C 1
ATOM 709 O O . PHE A 1 85 ? -6.909 12.577 21.760 1.00 65.56 85 PHE A O 1
ATOM 716 N N . GLY A 1 86 ? -6.117 13.745 20.024 1.00 60.97 86 GLY A N 1
ATOM 717 C CA . GLY A 1 86 ? -6.368 15.054 20.629 1.00 60.97 86 GLY A CA 1
ATOM 718 C C . GLY A 1 86 ? -7.853 15.317 20.910 1.00 60.97 86 GLY A C 1
ATOM 719 O O . GLY A 1 86 ? -8.189 15.913 21.928 1.00 60.97 86 GLY A O 1
ATOM 720 N N . GLN A 1 87 ? -8.759 14.850 20.046 1.00 64.12 87 GLN A N 1
ATOM 721 C CA . GLN A 1 87 ? -10.205 14.912 20.285 1.00 64.12 87 GLN A CA 1
ATOM 722 C C . GLN A 1 87 ? -10.646 14.007 21.438 1.00 64.12 87 GLN A C 1
ATOM 724 O O . GLN A 1 87 ? -11.544 14.391 22.181 1.00 64.12 87 GLN A O 1
ATOM 729 N N . HIS A 1 88 ? -10.030 12.835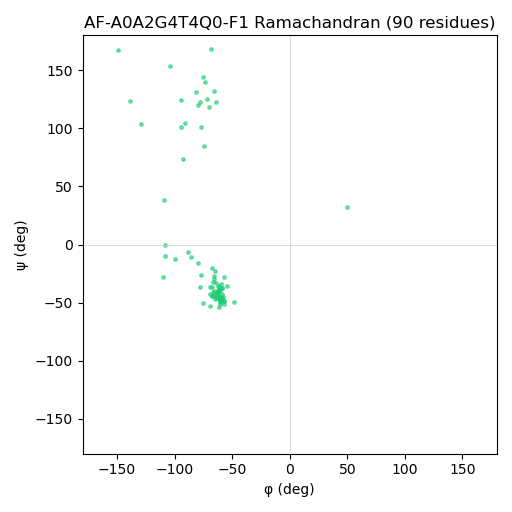 21.597 1.00 58.53 88 HIS A N 1
ATOM 730 C CA . HIS A 1 88 ? -10.317 11.927 22.704 1.00 58.53 88 HIS A CA 1
ATOM 731 C C . HIS A 1 88 ? -9.874 12.532 24.045 1.00 58.53 88 HIS A C 1
ATOM 733 O O . HIS A 1 88 ? -10.663 12.551 24.979 1.00 58.53 88 HIS A O 1
ATOM 739 N N . LEU A 1 89 ? -8.682 13.143 24.105 1.00 55.94 89 LEU A N 1
ATOM 740 C CA . LEU A 1 89 ? -8.191 13.844 25.302 1.00 55.94 89 LEU A CA 1
ATOM 741 C C . LEU A 1 89 ? -9.005 15.090 25.676 1.00 55.94 89 LEU A C 1
ATOM 743 O O . LEU A 1 89 ? -9.072 15.431 26.844 1.00 55.94 89 LEU A O 1
ATOM 747 N N . ARG A 1 90 ? -9.612 15.789 24.707 1.00 62.28 90 ARG A N 1
ATOM 748 C CA . ARG A 1 90 ? -10.487 16.948 24.989 1.00 62.28 90 ARG A CA 1
ATOM 749 C C . ARG A 1 90 ? -11.897 16.559 25.432 1.00 62.28 90 ARG A C 1
ATOM 751 O O . ARG A 1 90 ? -12.650 17.428 25.858 1.00 62.28 90 ARG A O 1
ATOM 758 N N . ARG A 1 91 ? -12.292 15.303 25.209 1.00 60.44 91 ARG A N 1
ATOM 759 C CA . ARG A 1 91 ? -13.605 14.763 25.592 1.00 60.44 91 ARG A CA 1
ATOM 760 C C . ARG A 1 91 ? -13.553 13.952 26.891 1.00 60.44 91 ARG A C 1
ATOM 762 O O . ARG A 1 91 ? -14.622 13.611 27.389 1.00 60.44 91 ARG A O 1
ATOM 769 N N . ALA A 1 92 ? -12.356 13.622 27.372 1.00 50.78 92 ALA A N 1
ATOM 770 C CA . ALA A 1 92 ? -12.098 13.051 28.692 1.00 50.78 92 ALA A CA 1
ATOM 771 C C . ALA A 1 92 ? -11.953 14.173 29.727 1.00 50.78 92 ALA A C 1
ATOM 773 O O . ALA A 1 92 ? -12.352 13.934 30.886 1.00 50.78 92 ALA A O 1
#

pLDDT: mean 86.82, std 10.25, range [50.78, 97.5]

Sequence (92 aa):
MDFDIQEYINKDSFKEVWLSLVDYSRGRARAQNIIRYRAVIDQYLGDYLTITSYQRPNFVYAQQSAITEGTKIYTAYANNVHLRFGQHLRRA

Foldseek 3Di:
DDDDCVLQLDLLLLLLLLLLLAPDDDDDDDDPSSVVSCVVCVVCVVVVCVVVVRDHHHDPPSNVVSNVRSVVVSVVVVVVVVVVVVVVVVVD

Solvent-accessible surface area (backbone atoms only — not comparable to full-atom values): 5399 Å² total; per-residue (Å²): 134,88,83,62,64,75,84,55,71,42,51,68,42,35,21,52,55,47,46,69,55,33,54,58,90,78,76,88,73,85,53,69,65,59,47,51,46,48,54,59,46,64,71,46,45,65,59,50,34,60,78,67,67,56,77,56,49,80,47,97,54,46,73,67,47,17,62,55,50,8,42,50,52,41,50,53,50,54,50,49,53,52,53,52,51,53,51,49,64,74,73,107

Secondary structure (DSSP, 8-state):
----GGGG-SHHHHHHHHHHHSB--PPPP-SHHHHHHHHHHHHHHHHHHHHHTPPPPB-TTHHHHHHHHHHHHHHHHHHHHHHHHHHHHHH-

Nearest PDB structures (foldseek):
  9cf3-assembly1_P  TM=8.780E-01  e=2.510E-04  Parasitella parasitica
  9cez-assembly1_P  TM=8.349E-01  e=6.328E-02  Escherichia coli K-12
  9cex-assembly1_P  TM=8.231E-01  e=1.529E-01  Escherichia coli K-12
  9ceu-assembly1_P  TM=8.391E-01  e=2.448E-01  Escherichia coli K-12
  8qca-assembly1_A  TM=3.260E-01  e=1.919E+00  Saccharomyces cerevisiae

Organism: NCBI:txid1340429

Radius of gyration: 15.16 Å; Cα contacts (8 Å, |Δi|>4): 62; chains: 1; bounding box: 31×32×45 Å

Mean predicted aligned error: 6.02 Å